Protein AF-A0A6V7LX85-F1 (afdb_monomer)

Organism: NCBI:txid1563983

pLDDT: mean 76.33, std 17.9, range [41.28, 97.56]

Sequence (116 aa):
AVMERFPAALIQEPTAFTSIDPMEMYNNILVFTVADDSGSGQRAEMHIFQCQSVSAQDLVVDLKMLQHGKLASSDCPPRAFSNRGQIPPPPALPPPEPPLNGGISVREHVSTFTAN

Solvent-accessible surface area (backbone atoms only — not comparable to full-atom values): 7813 Å² total; per-residue (Å²): 135,86,90,81,85,78,61,60,84,37,54,38,80,64,40,53,42,73,64,89,54,91,82,55,84,80,36,28,26,31,36,33,32,37,58,66,85,78,81,75,77,61,77,67,45,76,50,77,43,77,41,84,92,53,60,20,61,58,50,33,52,50,51,54,37,47,54,71,60,72,62,78,60,97,84,67,72,96,80,73,68,93,70,68,73,80,75,72,79,77,74,93,63,78,81,80,80,78,82,88,74,76,85,78,58,77,72,62,67,62,56,79,81,72,70,132

InterPro domains:
  IPR011993 PH-like domain superfamily [G3DSA:2.30.29.30] (1-74)
  IPR039801 Epidermal growth factor receptor kinase substrate 8-like [PTHR12287] (2-106)

Secondary structure (DSSP, 8-state):
-------GGGEEEEEEE----TT-SS-SEEEEEE---SSS-PPPEEEEEE-SSS-HHHHHHHHHHHHTTTT--TT--TTSSTT----PPPPSSPPPPPP------HHHHTTTTS--

Foldseek 3Di:
DDDDDADLLQKADWDFDADPDPPDPPHQKIKIWGHDPPVPPDDIHMDIDRDDPDHSVVVSVVSVCVNVVNPPPPPDDPPPPPDPPPPDPPDPDDDDDDDCPDDDDPVVVVVVVPDD

Structure (mmCIF, N/CA/C/O backbone):
data_AF-A0A6V7LX85-F1
#
_entry.id   AF-A0A6V7LX85-F1
#
loop_
_atom_site.group_PDB
_atom_site.id
_atom_site.type_symbol
_atom_site.label_atom_id
_atom_site.label_alt_id
_atom_site.label_comp_id
_atom_site.label_asym_id
_atom_site.label_entity_id
_atom_site.label_seq_id
_atom_site.pdbx_PDB_ins_code
_atom_site.Cartn_x
_atom_site.Cartn_y
_atom_site.Cartn_z
_atom_site.occupancy
_atom_site.B_iso_or_equiv
_atom_site.auth_seq_id
_atom_site.auth_comp_id
_atom_site.auth_asym_id
_atom_site.auth_atom_id
_atom_site.pdbx_PDB_model_num
ATOM 1 N N . ALA A 1 1 ? 5.552 -18.376 15.208 1.00 70.50 1 ALA A N 1
ATOM 2 C CA . ALA A 1 1 ? 5.323 -17.289 16.184 1.00 70.50 1 ALA A CA 1
ATOM 3 C C . ALA A 1 1 ? 4.868 -16.046 15.428 1.00 70.50 1 ALA A C 1
ATOM 5 O O . ALA A 1 1 ? 5.257 -15.904 14.275 1.00 70.50 1 ALA A O 1
ATOM 6 N N . VAL A 1 2 ? 4.029 -15.196 16.026 1.00 84.62 2 VAL A N 1
ATOM 7 C CA . VAL A 1 2 ? 3.643 -13.900 15.437 1.00 84.62 2 VAL A CA 1
ATOM 8 C C . VAL A 1 2 ? 4.650 -12.858 15.908 1.00 84.62 2 VAL A C 1
ATOM 10 O O . VAL A 1 2 ? 4.898 -12.792 17.108 1.00 84.62 2 VAL A O 1
ATOM 13 N N . MET A 1 3 ? 5.235 -12.096 14.981 1.00 89.31 3 MET A N 1
ATOM 14 C CA . MET A 1 3 ? 6.196 -11.042 15.329 1.00 89.31 3 MET A CA 1
ATOM 15 C C . MET A 1 3 ? 5.491 -9.758 15.757 1.00 89.31 3 MET A C 1
ATOM 17 O O . MET A 1 3 ? 5.825 -9.209 16.797 1.00 89.31 3 MET A O 1
ATOM 21 N N . GLU A 1 4 ? 4.485 -9.321 15.000 1.00 88.50 4 GLU A N 1
ATOM 22 C CA . GLU A 1 4 ? 3.811 -8.049 15.248 1.00 88.50 4 GLU A CA 1
ATOM 23 C C . GLU A 1 4 ? 2.377 -8.066 14.712 1.00 88.50 4 GLU A C 1
ATOM 25 O O . GLU A 1 4 ? 2.027 -8.891 13.859 1.00 88.50 4 GLU A O 1
ATOM 30 N N . ARG A 1 5 ? 1.523 -7.192 15.253 1.00 89.25 5 ARG A N 1
ATOM 31 C CA . ARG A 1 5 ? 0.128 -7.041 14.832 1.00 89.25 5 ARG A CA 1
ATOM 32 C C . ARG A 1 5 ? -0.234 -5.566 14.752 1.00 89.25 5 ARG A C 1
ATOM 34 O O . ARG A 1 5 ? -0.228 -4.881 15.767 1.00 89.25 5 ARG A O 1
ATOM 41 N N . PHE A 1 6 ? -0.651 -5.138 13.567 1.00 90.19 6 PHE A N 1
ATOM 42 C CA . PHE A 1 6 ? -1.125 -3.782 13.315 1.00 90.19 6 PHE A CA 1
ATOM 43 C C . PHE A 1 6 ? -2.646 -3.788 13.148 1.00 90.19 6 PHE A C 1
ATOM 45 O O . PHE A 1 6 ? -3.154 -4.481 12.259 1.00 90.19 6 PHE A O 1
ATOM 52 N N . PRO A 1 7 ? -3.404 -3.052 13.976 1.00 89.69 7 PRO A N 1
ATOM 53 C CA . PRO A 1 7 ? -4.831 -2.881 13.754 1.00 89.69 7 PRO A CA 1
ATOM 54 C C . PRO A 1 7 ? -5.079 -2.176 12.417 1.00 89.69 7 PRO A C 1
ATOM 56 O O . PRO A 1 7 ? -4.594 -1.070 12.197 1.00 89.69 7 PRO A O 1
ATOM 59 N N . ALA A 1 8 ? -5.868 -2.791 11.532 1.00 89.81 8 ALA A N 1
ATOM 60 C CA . ALA A 1 8 ? -6.120 -2.267 10.186 1.00 89.81 8 ALA A CA 1
ATOM 61 C C . ALA A 1 8 ? -6.640 -0.820 10.185 1.00 89.81 8 ALA A C 1
ATOM 63 O O . ALA A 1 8 ? -6.246 -0.025 9.337 1.00 89.81 8 ALA A O 1
ATOM 64 N N . ALA A 1 9 ? -7.490 -0.481 11.160 1.00 89.25 9 ALA A N 1
ATOM 65 C CA . ALA A 1 9 ? -8.065 0.851 11.325 1.00 89.25 9 ALA A CA 1
ATOM 66 C C . ALA A 1 9 ? -7.032 1.934 11.687 1.00 89.25 9 ALA A C 1
ATOM 68 O O . ALA A 1 9 ? -7.289 3.109 11.445 1.00 89.25 9 ALA A O 1
ATOM 69 N N . LEU A 1 10 ? -5.884 1.548 12.254 1.00 90.94 10 LEU A N 1
ATOM 70 C CA . LEU A 1 10 ? -4.809 2.468 12.636 1.00 90.94 10 LEU A CA 1
ATOM 71 C C . LEU A 1 10 ? -3.732 2.602 11.557 1.00 90.94 10 LEU A C 1
ATOM 73 O O . LEU A 1 10 ? -2.886 3.485 11.660 1.00 90.94 10 LEU A O 1
ATOM 77 N N . ILE A 1 11 ? -3.751 1.753 10.526 1.00 92.94 11 ILE A N 1
ATOM 78 C CA . ILE A 1 11 ? -2.835 1.881 9.393 1.00 92.94 11 ILE A CA 1
ATOM 79 C C . ILE A 1 11 ? -3.211 3.137 8.602 1.00 92.94 11 ILE A C 1
ATOM 81 O O . ILE A 1 11 ? -4.374 3.356 8.271 1.00 92.94 11 ILE A O 1
ATOM 85 N N . GLN A 1 12 ? -2.223 3.948 8.260 1.00 93.12 12 GLN A N 1
ATOM 86 C CA . GLN A 1 12 ? -2.370 5.171 7.490 1.00 93.12 12 GLN A CA 1
ATOM 87 C C . GLN A 1 12 ? -1.400 5.170 6.307 1.00 93.12 12 GLN A C 1
ATOM 89 O O . GLN A 1 12 ? -0.344 4.537 6.331 1.00 93.12 12 GLN A O 1
ATOM 94 N N . GLU A 1 13 ? -1.814 5.858 5.243 1.00 94.00 13 GLU A N 1
ATOM 95 C CA . GLU A 1 13 ? -0.991 6.149 4.061 1.00 94.00 13 GLU A CA 1
ATOM 96 C C . GLU A 1 13 ? -0.222 4.943 3.465 1.00 94.00 13 GLU A C 1
ATOM 98 O O . GLU A 1 13 ? 0.969 5.063 3.157 1.00 94.00 13 GLU A O 1
ATOM 103 N N . PRO A 1 14 ? -0.865 3.772 3.248 1.00 95.94 14 PRO A N 1
ATOM 104 C CA . PRO A 1 14 ? -0.186 2.637 2.638 1.00 95.94 14 PRO A CA 1
ATOM 105 C C . PRO A 1 14 ? 0.260 2.990 1.216 1.00 95.94 14 PRO A C 1
ATOM 107 O O . PRO A 1 14 ? -0.553 3.361 0.359 1.00 95.94 14 PRO A O 1
ATOM 110 N N . THR A 1 15 ? 1.561 2.859 0.979 1.00 97.44 15 THR A N 1
ATOM 111 C CA . THR A 1 15 ? 2.250 3.304 -0.231 1.00 97.44 15 THR A CA 1
ATOM 112 C C . THR A 1 15 ? 3.207 2.222 -0.716 1.00 97.44 15 THR A C 1
ATOM 114 O O . THR A 1 15 ? 3.894 1.581 0.077 1.00 97.44 15 THR A O 1
ATOM 117 N N . ALA A 1 16 ? 3.249 2.017 -2.030 1.00 97.56 16 ALA A N 1
ATOM 118 C CA . ALA A 1 16 ? 4.144 1.066 -2.672 1.00 97.56 16 ALA A CA 1
ATOM 119 C C . ALA A 1 16 ? 5.174 1.819 -3.510 1.00 97.56 16 ALA A C 1
ATOM 121 O O . ALA A 1 16 ? 4.814 2.694 -4.298 1.00 97.56 16 ALA A O 1
ATOM 122 N N . PHE A 1 17 ? 6.437 1.435 -3.374 1.00 95.69 17 PHE A N 1
ATOM 123 C CA . PHE A 1 17 ? 7.524 1.896 -4.223 1.00 95.69 17 PHE A CA 1
ATOM 124 C C . PHE A 1 17 ? 7.984 0.732 -5.089 1.00 95.69 17 PHE A C 1
ATOM 126 O O . PHE A 1 17 ? 8.418 -0.311 -4.596 1.00 95.69 17 PHE A O 1
ATOM 133 N N . THR A 1 18 ? 7.848 0.907 -6.397 1.00 95.06 18 THR A N 1
ATOM 134 C CA . THR A 1 18 ? 8.237 -0.082 -7.398 1.00 95.06 18 THR A CA 1
ATOM 135 C C . THR A 1 18 ? 9.037 0.599 -8.487 1.00 95.06 18 THR A C 1
ATOM 137 O O . THR A 1 18 ? 8.663 1.682 -8.935 1.00 95.06 18 THR A O 1
ATOM 140 N N . SER A 1 19 ? 10.072 -0.078 -8.952 1.00 92.50 19 SER A N 1
ATOM 141 C CA . SER A 1 19 ? 10.888 0.329 -10.081 1.00 92.50 19 SER A CA 1
ATOM 142 C C . SER A 1 19 ? 10.864 -0.731 -11.174 1.00 92.50 19 SER A C 1
ATOM 144 O O . SER A 1 19 ? 10.676 -1.922 -10.919 1.00 92.50 19 SER A O 1
ATOM 146 N N . ILE A 1 20 ? 11.049 -0.277 -12.408 1.00 89.56 20 ILE A N 1
ATOM 147 C CA . ILE A 1 20 ? 11.240 -1.134 -13.581 1.00 89.56 20 ILE A CA 1
ATOM 148 C C . ILE A 1 20 ? 12.724 -1.335 -13.907 1.00 89.56 20 ILE A C 1
ATOM 150 O O . ILE A 1 20 ? 13.040 -2.145 -14.776 1.00 89.56 20 ILE A O 1
ATOM 154 N N . ASP A 1 21 ? 13.621 -0.599 -13.242 1.00 92.44 21 ASP A N 1
ATOM 155 C CA . ASP A 1 21 ? 15.061 -0.725 -13.432 1.00 92.44 21 ASP A CA 1
ATOM 156 C C . ASP A 1 21 ? 15.575 -1.990 -12.716 1.00 92.44 21 ASP A C 1
ATOM 158 O O . ASP A 1 21 ? 15.466 -2.088 -11.490 1.00 92.44 21 ASP A O 1
ATOM 162 N N . PRO A 1 22 ? 16.163 -2.963 -13.439 1.00 81.94 22 PRO A N 1
ATOM 163 C CA . PRO A 1 22 ? 16.740 -4.163 -12.836 1.00 81.94 22 PRO A CA 1
ATOM 164 C C . PRO A 1 22 ? 17.888 -3.884 -11.856 1.00 81.94 22 PRO A C 1
ATOM 166 O O . PRO A 1 22 ? 18.219 -4.757 -11.055 1.00 81.94 22 PRO A O 1
ATOM 169 N N . MET A 1 23 ? 18.528 -2.712 -11.940 1.0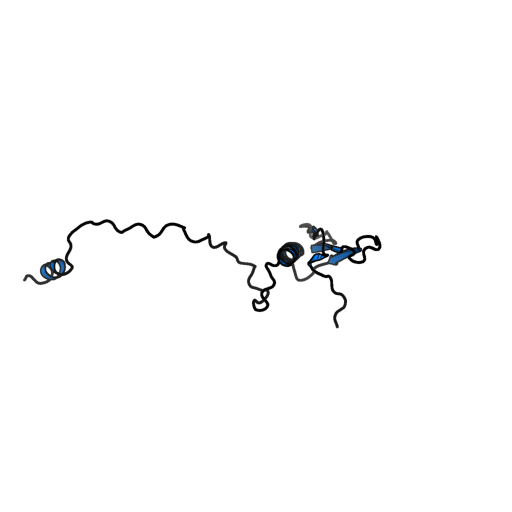0 89.88 23 MET A N 1
ATOM 170 C CA . MET A 1 23 ? 19.620 -2.312 -11.048 1.00 89.88 23 MET A CA 1
ATOM 171 C C . MET A 1 23 ? 19.128 -1.628 -9.767 1.00 89.88 23 MET A C 1
ATOM 173 O O . MET A 1 23 ? 19.908 -1.464 -8.825 1.00 89.88 23 MET A O 1
ATOM 177 N N . GLU A 1 24 ? 17.852 -1.242 -9.695 1.00 88.69 24 GLU A N 1
ATOM 178 C CA . GLU A 1 24 ? 17.311 -0.564 -8.525 1.00 88.69 24 GLU A CA 1
ATOM 179 C C . GLU A 1 24 ? 17.025 -1.565 -7.399 1.00 88.69 24 GLU A C 1
ATOM 181 O O . GLU A 1 24 ? 16.081 -2.354 -7.435 1.00 88.69 24 GLU A O 1
ATOM 186 N N . MET A 1 25 ? 17.869 -1.528 -6.367 1.00 84.62 25 MET A N 1
ATOM 187 C CA . MET A 1 25 ? 17.798 -2.456 -5.232 1.00 84.62 25 MET A CA 1
ATOM 188 C C . MET A 1 25 ? 16.554 -2.244 -4.356 1.00 84.62 25 MET A C 1
ATOM 190 O O . MET A 1 25 ? 16.070 -3.188 -3.730 1.00 84.62 25 MET A O 1
ATOM 194 N N . TYR A 1 26 ? 16.023 -1.017 -4.321 1.00 88.75 26 TYR A N 1
ATOM 195 C CA . TYR A 1 26 ? 14.842 -0.638 -3.539 1.00 88.75 26 TYR A CA 1
ATOM 196 C C . TYR A 1 26 ? 13.563 -0.771 -4.363 1.00 88.75 26 TYR A C 1
ATOM 198 O O . TYR A 1 26 ? 12.805 0.176 -4.548 1.00 88.75 26 TYR A O 1
ATOM 206 N N . ASN A 1 27 ? 13.334 -1.981 -4.862 1.00 93.56 27 ASN A N 1
ATOM 207 C CA . ASN A 1 27 ? 12.135 -2.326 -5.604 1.00 93.56 27 ASN A CA 1
ATOM 208 C C . ASN A 1 27 ? 11.168 -3.128 -4.729 1.00 93.56 27 ASN A C 1
ATOM 210 O O . ASN A 1 27 ? 11.579 -3.873 -3.836 1.00 93.56 27 ASN A O 1
ATOM 214 N N . ASN A 1 28 ? 9.880 -3.004 -5.035 1.00 95.50 28 ASN A N 1
ATOM 215 C CA . ASN A 1 28 ? 8.802 -3.735 -4.391 1.00 95.50 28 ASN A CA 1
ATOM 216 C C . ASN A 1 28 ? 8.748 -3.500 -2.872 1.00 95.50 28 ASN A C 1
ATOM 218 O O . ASN A 1 28 ? 8.686 -4.437 -2.077 1.00 95.50 28 ASN A O 1
ATOM 222 N N . ILE A 1 29 ? 8.805 -2.229 -2.472 1.00 97.06 29 ILE A N 1
ATOM 223 C CA . ILE A 1 29 ? 8.786 -1.803 -1.072 1.00 97.06 29 ILE A CA 1
ATOM 224 C C . ILE A 1 29 ? 7.376 -1.352 -0.689 1.00 97.06 29 ILE A C 1
ATOM 226 O O . ILE A 1 29 ? 6.780 -0.523 -1.374 1.00 97.06 29 ILE A O 1
ATOM 230 N N . LEU A 1 30 ? 6.859 -1.863 0.425 1.00 97.56 30 LEU A N 1
ATOM 231 C CA . LEU A 1 30 ? 5.635 -1.398 1.072 1.00 97.56 30 LEU A CA 1
ATOM 232 C C . LEU A 1 30 ? 5.996 -0.500 2.256 1.00 97.56 30 LEU A C 1
ATOM 234 O O . LEU A 1 30 ? 6.805 -0.881 3.101 1.00 97.56 30 LEU A O 1
ATOM 238 N N . VAL A 1 31 ? 5.353 0.660 2.341 1.00 97.31 31 VAL A N 1
ATOM 239 C CA . VAL A 1 31 ? 5.476 1.594 3.462 1.00 97.31 31 VAL A CA 1
ATOM 240 C C . VAL A 1 31 ? 4.090 1.950 3.972 1.00 97.31 31 VAL A C 1
ATOM 242 O O . VAL A 1 31 ? 3.188 2.211 3.179 1.00 97.31 31 VAL A O 1
ATOM 245 N N . PHE A 1 32 ? 3.915 1.980 5.287 1.00 96.62 32 PHE A N 1
ATOM 246 C CA . PHE A 1 32 ? 2.732 2.564 5.915 1.00 96.62 32 PHE A CA 1
ATOM 247 C C . PHE A 1 32 ? 3.086 3.143 7.278 1.00 96.62 32 PHE A C 1
ATOM 249 O O . PHE A 1 32 ? 4.114 2.799 7.867 1.00 96.62 32 PHE A O 1
ATOM 256 N N . THR A 1 33 ? 2.219 4.013 7.782 1.00 94.75 33 THR A N 1
ATOM 257 C CA . THR A 1 33 ? 2.309 4.530 9.145 1.00 94.75 33 THR A CA 1
ATOM 258 C C . THR A 1 33 ? 1.228 3.919 10.026 1.00 94.75 33 THR A C 1
ATOM 260 O O . THR A 1 33 ? 0.181 3.495 9.540 1.00 94.75 33 THR A O 1
ATOM 263 N N . VAL A 1 34 ? 1.482 3.824 11.326 1.00 92.31 34 VAL A N 1
ATOM 264 C CA . VAL A 1 34 ? 0.513 3.377 12.325 1.00 92.31 34 VAL A CA 1
ATOM 265 C C . VAL A 1 34 ? 0.232 4.542 13.257 1.00 92.31 34 VAL A C 1
ATOM 267 O O . VAL A 1 34 ? 1.142 5.142 13.834 1.00 92.31 34 VAL A O 1
ATOM 270 N N . ALA A 1 35 ? -1.047 4.884 13.358 1.00 87.94 35 ALA A N 1
ATOM 271 C CA . ALA A 1 35 ? -1.538 5.909 14.258 1.00 87.94 35 ALA A CA 1
ATOM 272 C C . ALA A 1 35 ? -1.439 5.443 15.713 1.00 87.94 35 ALA A C 1
ATOM 274 O O . ALA A 1 35 ? -1.728 4.286 16.021 1.00 87.94 35 ALA A O 1
ATOM 275 N N . ASP A 1 36 ? -1.097 6.364 16.608 1.00 81.12 36 ASP A N 1
ATOM 276 C CA . ASP A 1 36 ? -1.165 6.123 18.044 1.00 81.12 36 ASP A CA 1
ATOM 277 C C . ASP A 1 36 ? -2.612 6.280 18.542 1.00 81.12 36 ASP A C 1
ATOM 279 O O . ASP A 1 36 ? -3.214 7.344 18.399 1.00 81.12 36 ASP A O 1
ATOM 283 N N . ASP A 1 37 ? -3.165 5.224 19.141 1.00 68.81 37 ASP A N 1
ATOM 284 C CA . ASP A 1 37 ? -4.498 5.228 19.768 1.00 68.81 37 ASP A CA 1
ATOM 285 C C . ASP A 1 37 ? -4.435 5.611 21.260 1.00 68.81 37 ASP A C 1
ATOM 287 O O . ASP A 1 37 ? -5.454 5.785 21.923 1.00 68.81 37 ASP A O 1
ATOM 291 N N . SER A 1 38 ? -3.234 5.766 21.832 1.00 64.81 38 SER A N 1
ATOM 292 C CA . SER A 1 38 ? -3.073 5.952 23.279 1.00 64.81 38 SER A CA 1
ATOM 293 C C . SER A 1 38 ? -3.369 7.371 23.779 1.00 64.81 38 SER A C 1
ATOM 295 O O . SER A 1 38 ? -3.269 7.631 24.979 1.00 64.81 38 SER A O 1
ATOM 297 N N . GLY A 1 39 ? -3.721 8.311 22.891 1.00 58.75 39 GLY A N 1
ATOM 298 C CA . GLY A 1 39 ? -3.991 9.713 23.244 1.00 58.75 39 GLY A CA 1
ATOM 299 C C . GLY A 1 39 ? -2.795 10.436 23.879 1.00 58.75 39 GLY A C 1
ATOM 300 O O . GLY A 1 39 ? -2.932 11.568 24.341 1.00 58.75 39 GLY A O 1
ATOM 301 N N . SER A 1 40 ? -1.624 9.791 23.906 1.00 61.19 40 SER A N 1
ATOM 302 C CA . SER A 1 40 ? -0.424 10.261 24.598 1.00 61.19 40 SER A CA 1
ATOM 303 C C . SER A 1 40 ? 0.459 11.152 23.718 1.00 61.19 40 SER A C 1
ATOM 305 O O . SER A 1 40 ? 1.489 11.648 24.170 1.00 61.19 40 SER A O 1
ATOM 307 N N . GLY A 1 41 ? 0.028 11.412 22.477 1.00 57.12 41 GLY A N 1
ATOM 308 C CA . GLY A 1 41 ? 0.742 12.261 21.527 1.00 57.12 41 GLY A CA 1
ATOM 309 C C . GLY A 1 41 ? 2.023 11.618 20.999 1.00 57.12 41 GLY A C 1
ATOM 310 O O . GLY A 1 41 ? 2.909 12.337 20.533 1.00 57.12 41 GLY A O 1
ATOM 311 N N . GLN A 1 42 ? 2.146 10.288 21.085 1.00 61.94 42 GLN A N 1
ATOM 312 C CA . GLN A 1 42 ? 3.298 9.591 20.531 1.00 61.94 42 GLN A CA 1
ATOM 313 C C . GLN A 1 42 ? 3.295 9.721 19.007 1.00 61.94 42 GLN A C 1
ATOM 315 O O . GLN A 1 42 ? 2.261 9.732 18.336 1.00 61.94 42 GLN A O 1
ATOM 320 N N . ARG A 1 43 ? 4.499 9.887 18.463 1.00 70.75 43 ARG A N 1
ATOM 321 C CA . ARG A 1 43 ? 4.746 10.092 17.037 1.00 70.75 43 ARG A CA 1
ATOM 322 C C . ARG A 1 43 ? 4.312 8.847 16.261 1.00 70.75 43 ARG A C 1
ATOM 324 O O . ARG A 1 43 ? 4.710 7.749 16.631 1.00 70.75 43 ARG A O 1
ATOM 331 N N . ALA A 1 44 ? 3.554 9.039 15.179 1.00 81.75 44 ALA A N 1
ATOM 332 C CA . ALA A 1 44 ? 3.178 7.963 14.263 1.00 81.75 44 ALA A CA 1
ATOM 333 C C . ALA A 1 44 ? 4.403 7.120 13.866 1.00 81.75 44 ALA A C 1
ATOM 335 O O . ALA A 1 44 ? 5.454 7.671 13.515 1.00 81.75 44 ALA A O 1
ATOM 336 N N . GLU A 1 45 ? 4.259 5.799 13.935 1.00 90.44 45 GLU A N 1
ATOM 337 C CA . GLU A 1 45 ? 5.328 4.851 13.625 1.00 90.44 45 GLU A CA 1
ATOM 338 C C . GLU A 1 45 ? 5.278 4.479 12.146 1.00 90.44 45 GLU A C 1
ATOM 340 O O . GLU A 1 45 ? 4.201 4.257 11.604 1.00 90.44 45 GLU A O 1
ATOM 345 N N . MET A 1 46 ? 6.425 4.437 11.468 1.00 93.88 46 MET A N 1
ATOM 346 C CA . MET A 1 46 ? 6.509 4.083 10.051 1.00 93.88 46 MET A CA 1
ATOM 347 C C . MET A 1 46 ? 7.150 2.710 9.900 1.00 93.88 46 MET A C 1
ATOM 349 O O . MET A 1 46 ?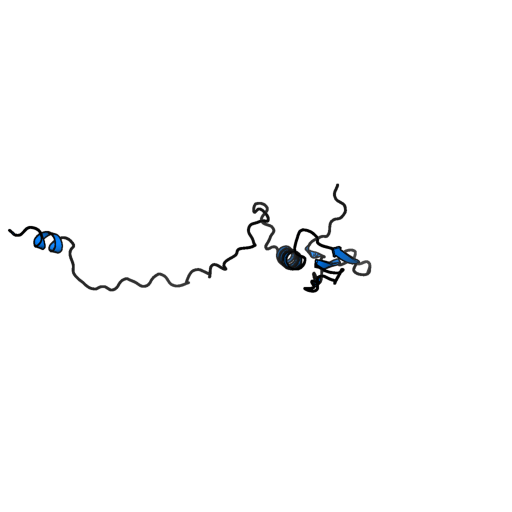 8.275 2.501 10.351 1.00 93.88 46 MET A O 1
ATOM 353 N N . HIS A 1 47 ? 6.474 1.814 9.187 1.00 94.88 47 HIS A N 1
ATOM 354 C CA . HIS A 1 47 ? 6.979 0.481 8.887 1.00 94.88 47 HIS A CA 1
ATOM 355 C C . HIS A 1 47 ? 7.286 0.356 7.400 1.00 94.88 47 HIS A C 1
ATOM 357 O O . HIS A 1 47 ? 6.498 0.769 6.548 1.00 94.88 47 HIS A O 1
ATOM 363 N N . ILE A 1 48 ? 8.446 -0.227 7.101 1.00 96.00 48 ILE A N 1
ATOM 364 C CA . ILE A 1 48 ? 8.955 -0.422 5.745 1.00 96.00 48 ILE A CA 1
ATOM 365 C C . ILE A 1 48 ? 9.236 -1.908 5.559 1.00 96.00 48 ILE A C 1
ATOM 367 O O . ILE A 1 48 ? 9.975 -2.511 6.337 1.00 96.00 48 ILE A O 1
ATOM 371 N N . PHE A 1 49 ? 8.674 -2.488 4.505 1.00 96.25 49 PHE A N 1
ATOM 372 C CA . PHE A 1 49 ? 8.835 -3.895 4.172 1.00 96.25 49 PHE A CA 1
ATOM 373 C C . PHE A 1 49 ? 9.295 -4.045 2.731 1.00 96.25 49 PHE A C 1
ATOM 375 O O . PHE A 1 49 ? 8.686 -3.496 1.818 1.00 96.25 49 PHE A O 1
ATOM 382 N N . GLN A 1 50 ? 10.334 -4.847 2.514 1.00 94.62 50 GLN A N 1
ATOM 383 C CA . GLN A 1 50 ? 10.688 -5.310 1.178 1.00 94.62 50 GLN A CA 1
ATOM 384 C C . GLN A 1 50 ? 9.897 -6.575 0.848 1.00 94.62 50 GLN A C 1
ATOM 386 O O . GLN A 1 50 ? 10.062 -7.616 1.487 1.00 94.62 50 GLN A O 1
ATOM 391 N N . CYS A 1 51 ? 9.032 -6.492 -0.157 1.00 94.75 51 CYS A N 1
ATOM 392 C CA . CYS A 1 51 ? 8.211 -7.606 -0.596 1.00 94.75 51 CYS A CA 1
ATOM 393 C C . CYS A 1 51 ? 8.994 -8.462 -1.607 1.00 94.75 51 CYS A C 1
ATOM 395 O O . CYS A 1 51 ? 9.547 -7.949 -2.577 1.00 94.75 51 CYS A O 1
ATOM 397 N N . GLN A 1 52 ? 9.052 -9.780 -1.392 1.00 90.94 52 GLN A N 1
ATOM 398 C CA . GLN A 1 52 ? 9.778 -10.698 -2.288 1.00 90.94 52 GLN A CA 1
ATOM 399 C C . GLN A 1 52 ? 8.831 -11.460 -3.220 1.00 90.94 52 GLN A C 1
ATOM 401 O O . GLN A 1 52 ? 8.970 -11.398 -4.435 1.00 90.94 52 GLN A O 1
ATOM 406 N N . SER A 1 53 ? 7.839 -12.152 -2.655 1.00 91.62 53 SER A N 1
ATOM 407 C CA . SER A 1 53 ? 6.957 -13.055 -3.415 1.00 91.62 53 SER A CA 1
ATOM 408 C C . SER A 1 53 ? 5.603 -12.449 -3.795 1.00 91.62 53 SER A C 1
ATOM 410 O O . SER A 1 53 ? 4.798 -13.116 -4.439 1.00 91.62 53 SER A O 1
ATOM 412 N N . VAL A 1 54 ? 5.317 -11.225 -3.350 1.00 94.25 54 VAL A N 1
ATOM 413 C CA . VAL A 1 54 ? 4.027 -10.540 -3.527 1.00 94.25 54 VAL A CA 1
ATOM 414 C C . VAL A 1 54 ? 4.296 -9.101 -3.955 1.00 94.25 54 VAL A C 1
ATOM 416 O O . VAL A 1 54 ? 5.288 -8.517 -3.523 1.00 94.25 54 VAL A O 1
ATOM 419 N N . SER A 1 55 ? 3.434 -8.531 -4.795 1.00 95.62 55 SER A N 1
ATOM 420 C CA . SER A 1 55 ? 3.515 -7.126 -5.200 1.00 95.62 55 SER A CA 1
ATOM 421 C C . SER A 1 55 ? 3.131 -6.198 -4.046 1.00 95.62 55 SER A C 1
ATOM 423 O O . SER A 1 55 ? 2.055 -6.327 -3.463 1.00 95.62 55 SER A O 1
ATOM 425 N N . ALA A 1 56 ? 3.978 -5.215 -3.749 1.00 96.94 56 ALA A N 1
ATOM 426 C CA . ALA A 1 56 ? 3.678 -4.149 -2.802 1.00 96.94 56 ALA A CA 1
ATOM 427 C C . ALA A 1 56 ? 2.459 -3.327 -3.254 1.00 96.94 56 ALA A C 1
ATOM 429 O O . ALA A 1 56 ? 1.689 -2.871 -2.413 1.00 96.94 56 ALA A O 1
ATOM 430 N N . GLN A 1 57 ? 2.239 -3.177 -4.568 1.00 97.00 57 GLN A N 1
ATOM 431 C CA . GLN A 1 57 ? 1.063 -2.475 -5.095 1.00 97.00 57 GLN A CA 1
ATOM 432 C C . GLN A 1 57 ? -0.232 -3.224 -4.765 1.00 97.00 57 GLN A C 1
ATOM 434 O O . GLN A 1 57 ? -1.189 -2.602 -4.302 1.00 97.00 57 GLN A O 1
ATOM 439 N N . ASP A 1 58 ? -0.242 -4.549 -4.931 1.00 95.94 58 ASP A N 1
ATOM 440 C CA . ASP A 1 58 ? -1.405 -5.380 -4.598 1.00 95.94 58 ASP A CA 1
ATOM 441 C C . ASP A 1 58 ? -1.692 -5.317 -3.092 1.00 95.94 58 ASP A C 1
ATOM 443 O O . ASP A 1 58 ? -2.833 -5.116 -2.680 1.00 95.94 58 ASP A O 1
ATOM 447 N N . LEU A 1 59 ? -0.644 -5.354 -2.260 1.00 95.75 59 LEU A N 1
ATOM 448 C CA . LEU A 1 59 ? -0.781 -5.214 -0.808 1.00 95.75 59 LEU A CA 1
ATOM 449 C C . LEU A 1 59 ? -1.359 -3.856 -0.389 1.00 95.75 59 LEU A C 1
ATOM 451 O O . LEU A 1 59 ? -2.149 -3.799 0.550 1.00 95.75 59 LEU A O 1
ATOM 455 N N . VAL A 1 60 ? -1.012 -2.760 -1.073 1.00 96.06 60 VAL A N 1
ATOM 456 C CA . VAL A 1 60 ? -1.624 -1.444 -0.813 1.00 96.06 60 VAL A CA 1
ATOM 457 C C . VAL A 1 60 ? -3.122 -1.466 -1.113 1.00 96.06 60 VAL A C 1
ATOM 459 O O . VAL A 1 60 ? -3.908 -0.889 -0.357 1.00 96.06 60 VAL A O 1
ATOM 462 N N . VAL A 1 61 ? -3.533 -2.117 -2.203 1.00 94.62 61 VAL A N 1
ATOM 463 C CA . VAL A 1 61 ? -4.951 -2.266 -2.554 1.00 94.62 61 VAL A CA 1
ATOM 464 C C . VAL A 1 61 ? -5.675 -3.089 -1.492 1.00 94.62 61 VAL A C 1
ATOM 466 O O . VAL A 1 61 ? -6.712 -2.650 -0.992 1.00 94.62 61 VAL A O 1
ATOM 469 N N . ASP A 1 62 ? -5.101 -4.219 -1.089 1.00 93.38 62 ASP A N 1
ATOM 470 C CA . ASP A 1 62 ? -5.670 -5.095 -0.067 1.00 93.38 62 ASP A CA 1
ATOM 471 C C . ASP A 1 62 ? -5.793 -4.386 1.287 1.00 93.38 62 ASP A C 1
ATOM 473 O O . ASP A 1 62 ? -6.850 -4.438 1.915 1.00 93.38 62 ASP A O 1
ATOM 477 N N . LEU A 1 63 ? -4.762 -3.648 1.714 1.00 94.25 63 LEU A N 1
ATOM 478 C CA . LEU A 1 63 ? -4.785 -2.848 2.943 1.00 94.25 63 LEU A CA 1
ATOM 479 C C . LEU A 1 63 ? -5.894 -1.797 2.911 1.00 94.25 63 LEU A C 1
ATOM 481 O O . LEU A 1 63 ? -6.659 -1.669 3.870 1.00 94.25 63 LEU A O 1
ATOM 485 N N . LYS A 1 64 ? -6.043 -1.090 1.786 1.00 91.56 64 LYS A N 1
ATOM 486 C CA . LYS A 1 64 ? -7.144 -0.139 1.605 1.00 91.56 64 LYS A CA 1
ATOM 487 C C . LYS A 1 64 ? -8.489 -0.857 1.665 1.00 91.56 64 LYS A C 1
ATOM 489 O O . LYS A 1 64 ? -9.393 -0.390 2.349 1.00 91.56 64 LYS A O 1
ATOM 494 N N . MET A 1 65 ? -8.662 -2.006 1.016 1.00 88.62 65 MET A N 1
ATOM 495 C CA . MET A 1 65 ? -9.926 -2.751 1.085 1.00 88.62 65 MET A CA 1
ATOM 496 C C . MET A 1 65 ? -10.238 -3.266 2.499 1.00 88.62 65 MET A C 1
ATOM 498 O O . MET A 1 65 ? -11.402 -3.240 2.911 1.00 88.62 65 MET A O 1
ATOM 502 N N . LEU A 1 66 ? -9.215 -3.687 3.247 1.0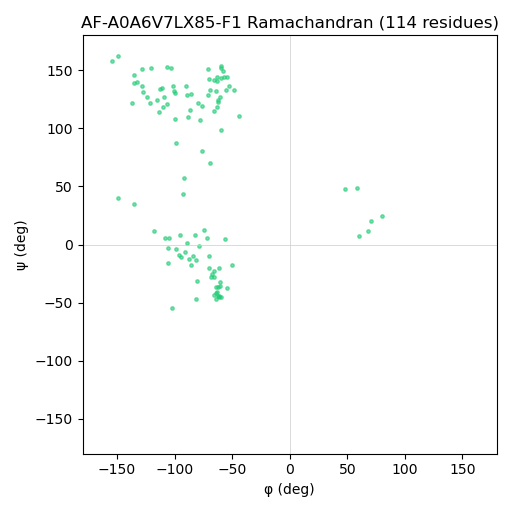0 89.00 66 LEU A N 1
ATOM 503 C CA . LEU A 1 66 ? -9.317 -4.123 4.639 1.00 89.00 66 LEU A CA 1
ATOM 504 C C . LEU A 1 66 ? -9.822 -2.984 5.538 1.00 89.00 66 LEU A C 1
ATOM 506 O O . LEU A 1 66 ? -10.748 -3.192 6.318 1.00 89.00 66 LEU A O 1
ATOM 510 N N . GLN A 1 67 ? -9.283 -1.772 5.370 1.00 86.19 67 GLN A N 1
ATOM 511 C CA . GLN A 1 67 ? -9.716 -0.570 6.097 1.00 86.19 67 GLN A CA 1
ATOM 512 C C . GLN A 1 67 ? -11.182 -0.210 5.839 1.00 86.19 67 GLN A C 1
ATOM 514 O O . GLN A 1 67 ? -11.890 0.209 6.748 1.00 86.19 67 GLN A O 1
ATOM 519 N N . HIS A 1 68 ? -11.665 -0.424 4.613 1.00 80.69 68 HIS A N 1
ATOM 520 C CA . HIS A 1 68 ? -13.061 -0.175 4.246 1.00 80.69 68 HIS A CA 1
ATOM 521 C C . HIS A 1 68 ? -14.002 -1.338 4.623 1.00 80.69 68 HIS A C 1
ATOM 523 O O . HIS A 1 68 ? -15.154 -1.355 4.189 1.00 80.69 68 HIS A O 1
ATOM 529 N N . GLY A 1 69 ? -13.520 -2.339 5.373 1.00 70.00 69 GLY A N 1
ATOM 530 C CA . GLY A 1 69 ? -14.306 -3.497 5.812 1.00 70.00 69 GLY A CA 1
ATOM 531 C C . GLY A 1 69 ? -14.718 -4.454 4.687 1.00 70.00 69 GLY A C 1
ATOM 532 O O . GLY A 1 69 ? -15.552 -5.328 4.903 1.00 70.00 69 GLY A O 1
ATOM 533 N N . LYS A 1 70 ? -14.152 -4.318 3.478 1.00 59.41 70 LYS A N 1
ATOM 534 C CA . LYS A 1 70 ? -14.581 -5.074 2.285 1.00 59.41 70 LYS A CA 1
ATOM 535 C C . LYS A 1 70 ? -14.005 -6.492 2.198 1.00 59.41 70 LYS A C 1
ATOM 537 O O . LYS A 1 70 ? -14.493 -7.276 1.392 1.00 59.41 70 LYS A O 1
ATOM 542 N N . LEU A 1 71 ? -12.999 -6.831 3.009 1.00 54.84 71 LEU A N 1
ATOM 543 C CA . LEU A 1 71 ? -12.349 -8.154 3.001 1.00 54.84 71 LEU A CA 1
ATOM 544 C C . LEU A 1 71 ? -12.721 -9.049 4.197 1.00 54.84 71 LEU A C 1
ATOM 546 O O . LEU A 1 71 ? -12.297 -10.198 4.251 1.00 54.84 71 LEU A O 1
ATOM 550 N N . ALA A 1 72 ? -13.528 -8.567 5.147 1.00 50.28 72 ALA A N 1
ATOM 551 C CA . ALA A 1 72 ? -13.805 -9.272 6.401 1.00 50.28 72 ALA A CA 1
ATOM 552 C C . ALA A 1 72 ? -15.061 -10.171 6.358 1.00 50.28 72 ALA A C 1
ATOM 554 O O . ALA A 1 72 ? -15.837 -10.199 7.309 1.00 50.28 72 ALA A O 1
ATOM 555 N N . SER A 1 73 ? -15.267 -10.937 5.282 1.00 43.62 73 SER A N 1
ATOM 556 C CA . SER A 1 73 ? -16.095 -12.150 5.365 1.00 43.62 73 SER A CA 1
ATOM 557 C C . SER A 1 73 ? -15.148 -13.340 5.486 1.00 43.62 73 SER A C 1
ATOM 559 O O . SER A 1 73 ? -14.478 -13.689 4.515 1.00 43.62 73 SER A O 1
ATOM 561 N N . SER A 1 74 ? -15.090 -13.933 6.678 1.00 51.47 74 SER A N 1
ATOM 562 C CA . SER A 1 74 ? -14.172 -14.997 7.120 1.00 51.47 74 SER A CA 1
ATOM 563 C C . SER A 1 74 ? -14.154 -16.291 6.274 1.00 51.47 74 SER A C 1
ATOM 565 O O . SER A 1 74 ? -13.442 -17.226 6.629 1.00 51.47 74 SER A O 1
ATOM 567 N N . ASP A 1 75 ? -14.884 -16.353 5.158 1.00 48.84 75 ASP A N 1
ATOM 568 C CA . ASP A 1 75 ? -15.150 -17.571 4.383 1.00 48.84 75 ASP A CA 1
ATOM 569 C C . ASP A 1 75 ? -14.607 -17.548 2.940 1.00 48.84 75 ASP A C 1
ATOM 571 O O . ASP A 1 75 ? -14.955 -18.418 2.143 1.00 48.84 75 ASP A O 1
ATOM 575 N N . CYS A 1 76 ? -13.755 -16.585 2.557 1.00 44.84 76 CY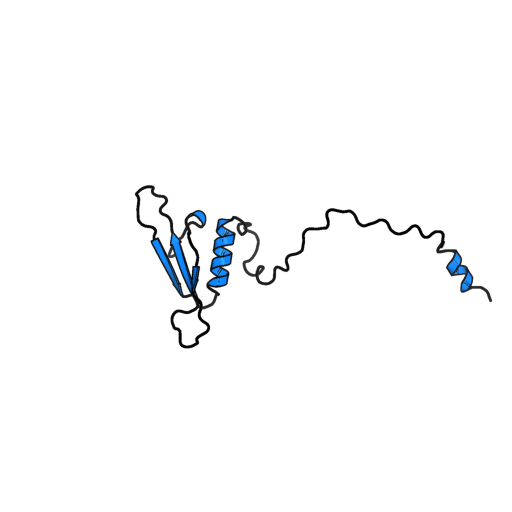S A N 1
ATOM 576 C CA . CYS A 1 76 ? -13.250 -16.499 1.178 1.00 44.84 76 CYS A CA 1
ATOM 577 C C . CYS A 1 76 ? -11.708 -16.569 1.104 1.00 44.84 76 CYS A C 1
ATOM 579 O O . CYS A 1 76 ? -11.033 -15.732 1.705 1.00 44.84 76 CYS A O 1
ATOM 581 N N . PRO A 1 77 ? -11.114 -17.543 0.381 1.00 41.28 77 PRO A N 1
ATOM 582 C CA . PRO A 1 77 ? -9.665 -17.702 0.310 1.00 41.28 77 PRO A CA 1
ATOM 583 C C . PRO A 1 77 ? -8.993 -16.580 -0.511 1.00 41.28 77 PRO A C 1
ATOM 585 O O . PRO A 1 77 ? -9.567 -16.085 -1.484 1.00 41.28 77 PRO A O 1
ATOM 588 N N . PRO A 1 78 ? -7.727 -16.230 -0.202 1.00 51.25 78 PRO A N 1
ATOM 589 C CA . PRO A 1 78 ? -7.052 -15.008 -0.666 1.00 51.25 78 PRO A CA 1
ATOM 590 C C . PRO A 1 78 ? -6.614 -15.025 -2.144 1.00 51.25 78 PRO A C 1
ATOM 592 O O . PRO A 1 78 ? -5.855 -14.168 -2.577 1.00 51.25 78 PRO A O 1
ATOM 595 N N . ARG A 1 79 ? -7.073 -15.992 -2.950 1.00 49.44 79 ARG A N 1
ATOM 596 C CA . ARG A 1 79 ? -6.695 -16.131 -4.372 1.00 49.44 79 ARG A CA 1
ATOM 597 C C . ARG A 1 79 ? -7.778 -15.689 -5.363 1.00 49.44 79 ARG A C 1
ATOM 599 O O . ARG A 1 79 ? -7.606 -15.864 -6.562 1.00 49.44 79 ARG A O 1
ATOM 606 N N . ALA A 1 80 ? -8.886 -15.119 -4.889 1.00 48.72 80 ALA A N 1
ATOM 607 C CA . ALA A 1 80 ? -10.051 -14.811 -5.725 1.00 48.72 80 ALA A CA 1
ATOM 608 C C . ALA A 1 80 ? -10.112 -13.367 -6.274 1.00 48.72 80 ALA A C 1
ATOM 610 O O . ALA A 1 80 ? -11.140 -12.983 -6.833 1.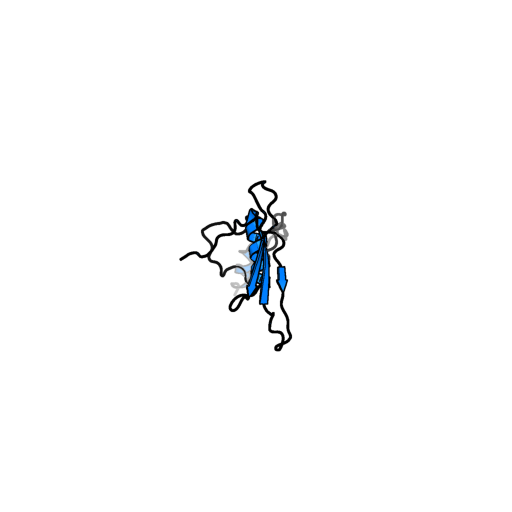00 48.72 80 ALA A O 1
ATOM 611 N N . PHE A 1 81 ? -9.064 -12.548 -6.118 1.00 51.97 81 PHE A N 1
ATOM 612 C CA . PHE A 1 81 ? -9.130 -11.123 -6.486 1.00 51.97 81 PHE A CA 1
ATOM 613 C C . PHE A 1 81 ? -8.382 -10.733 -7.766 1.00 51.97 81 PHE A C 1
ATOM 615 O O . PHE A 1 81 ? -8.735 -9.716 -8.356 1.00 51.97 81 PHE A O 1
ATOM 622 N N . SER A 1 82 ? -7.476 -11.564 -8.296 1.00 47.56 82 SER A N 1
ATOM 623 C CA . SER A 1 82 ? -6.757 -11.258 -9.550 1.00 47.56 82 SER A CA 1
ATOM 624 C C . SER A 1 82 ? -7.612 -11.337 -10.824 1.00 47.56 82 SER A C 1
ATOM 626 O O . SER A 1 82 ? -7.074 -11.214 -11.917 1.00 47.56 82 SER A O 1
ATOM 628 N N . ASN A 1 83 ? -8.929 -11.547 -10.729 1.00 48.72 83 ASN A N 1
ATOM 629 C CA . ASN A 1 83 ? -9.789 -11.594 -11.913 1.00 48.72 83 ASN A CA 1
ATOM 630 C C . ASN A 1 83 ? -11.223 -11.112 -11.658 1.00 48.72 83 ASN A C 1
ATOM 632 O O . ASN A 1 83 ? -12.183 -11.698 -12.164 1.00 48.72 83 ASN A O 1
ATOM 636 N N . ARG A 1 84 ? -11.411 -10.052 -10.859 1.00 46.88 84 ARG A N 1
ATOM 637 C CA . ARG A 1 84 ? -12.734 -9.420 -10.758 1.00 46.88 84 ARG A CA 1
ATOM 638 C C . ARG A 1 84 ? -13.009 -8.573 -11.994 1.00 46.88 84 ARG A C 1
ATOM 640 O O . ARG A 1 84 ? -12.939 -7.349 -11.956 1.00 46.88 84 ARG A O 1
ATOM 647 N N . GLY A 1 85 ? -13.418 -9.259 -13.063 1.00 52.06 85 GLY A N 1
ATOM 648 C CA . GLY A 1 85 ? -14.392 -8.703 -13.987 1.00 52.06 85 GLY A CA 1
ATOM 649 C C . GLY A 1 85 ? -15.501 -8.072 -13.151 1.00 52.06 85 GLY A C 1
ATOM 650 O O . GLY A 1 85 ? -16.204 -8.763 -12.410 1.00 52.06 85 GLY A O 1
ATOM 651 N N . GLN A 1 86 ? -15.568 -6.744 -13.180 1.00 57.31 86 GLN A N 1
ATOM 652 C CA . GLN A 1 86 ? -16.674 -5.995 -12.616 1.00 57.31 86 GLN A CA 1
ATOM 653 C C . GLN A 1 86 ? -17.919 -6.467 -13.357 1.00 57.31 86 GLN A C 1
ATOM 655 O O . GLN A 1 86 ? -18.157 -6.061 -14.490 1.00 57.31 86 GLN A O 1
ATOM 660 N N . ILE A 1 87 ? -18.679 -7.380 -12.753 1.00 57.41 87 ILE A N 1
ATOM 661 C CA . ILE A 1 87 ? -20.009 -7.693 -13.256 1.00 57.41 87 ILE A CA 1
ATOM 662 C C . ILE A 1 87 ? -20.805 -6.403 -13.034 1.00 57.41 87 ILE A C 1
ATOM 664 O O . ILE A 1 87 ? -20.931 -5.982 -11.876 1.00 57.41 87 ILE A O 1
ATOM 668 N N . PRO A 1 88 ? -21.259 -5.719 -14.101 1.00 60.78 88 PRO A N 1
ATOM 669 C CA . PRO A 1 88 ? -22.071 -4.528 -13.937 1.00 60.78 88 PRO A CA 1
ATOM 670 C C . PRO A 1 88 ? -23.324 -4.891 -13.131 1.00 60.78 88 PRO A C 1
ATOM 672 O O . PRO A 1 88 ? -23.791 -6.034 -13.204 1.00 60.78 88 PRO A O 1
ATOM 675 N N . PRO A 1 89 ?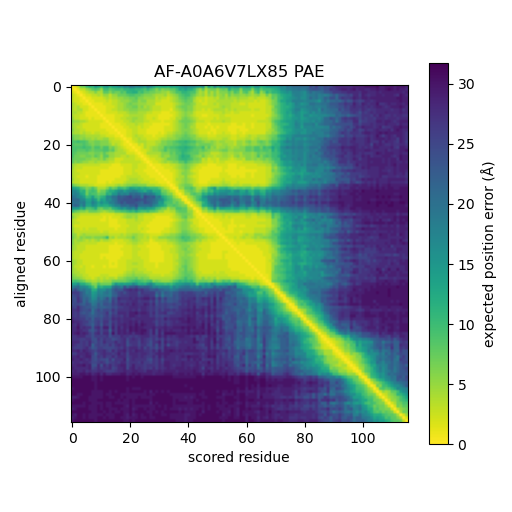 -23.867 -3.951 -12.340 1.00 68.00 89 PRO A N 1
ATOM 676 C CA . PRO A 1 89 ? -25.113 -4.192 -11.633 1.00 68.00 89 PRO A CA 1
ATOM 677 C C . PRO A 1 89 ? -26.192 -4.633 -12.635 1.00 68.00 89 PRO A C 1
ATOM 679 O O . PRO A 1 89 ? -26.194 -4.159 -13.778 1.00 68.00 89 PRO A O 1
ATOM 682 N N . PRO A 1 90 ? -27.094 -5.546 -12.240 1.00 68.88 90 PRO A N 1
ATOM 683 C CA . PRO A 1 90 ? -28.162 -5.985 -13.121 1.00 68.88 90 PRO A CA 1
ATOM 684 C C . PRO A 1 90 ? -28.996 -4.776 -13.586 1.00 68.88 90 PRO A C 1
ATOM 686 O O . PRO A 1 90 ? -29.194 -3.837 -12.807 1.00 68.88 90 PRO A O 1
ATOM 689 N N . PRO A 1 91 ? -29.483 -4.775 -14.841 1.00 71.81 91 PRO A N 1
ATOM 690 C CA . PRO A 1 91 ? -30.339 -3.710 -15.349 1.00 71.81 91 PRO A CA 1
ATOM 691 C C . PRO A 1 91 ? -31.564 -3.523 -14.446 1.00 71.81 91 PRO A C 1
ATOM 693 O O . PRO A 1 91 ? -32.226 -4.494 -14.090 1.00 71.81 91 PRO A O 1
ATOM 696 N N . ALA A 1 92 ? -31.889 -2.277 -14.093 1.00 73.44 92 ALA A N 1
ATOM 697 C CA . ALA A 1 92 ? -33.039 -1.961 -13.238 1.00 73.44 92 ALA A CA 1
ATOM 698 C C . ALA A 1 92 ? -34.400 -2.187 -13.924 1.00 73.44 92 ALA A C 1
ATOM 700 O O . ALA A 1 92 ? -35.441 -2.107 -13.275 1.00 73.44 92 ALA A O 1
ATOM 701 N N . LEU A 1 93 ? -34.402 -2.432 -15.236 1.00 76.19 93 LEU A N 1
ATOM 702 C CA . LEU A 1 93 ? -35.612 -2.617 -16.023 1.00 76.19 93 LEU A CA 1
ATOM 703 C C . LEU A 1 93 ? -35.850 -4.109 -16.285 1.00 76.19 93 LEU A C 1
ATOM 705 O O . LEU A 1 93 ? -34.901 -4.818 -16.637 1.00 76.19 93 LEU A O 1
ATOM 709 N N . PRO A 1 94 ? -37.100 -4.589 -16.148 1.00 75.62 94 PRO A N 1
ATOM 710 C CA . PRO A 1 94 ? -37.457 -5.926 -16.593 1.00 75.62 94 PRO A CA 1
ATOM 711 C C . PRO A 1 94 ? -37.205 -6.062 -18.107 1.00 75.62 94 PRO A C 1
ATOM 713 O O . PRO A 1 94 ? -37.237 -5.057 -18.827 1.00 75.62 94 PRO A O 1
ATOM 716 N N . PRO A 1 95 ? -36.945 -7.285 -18.607 1.00 78.50 95 PRO A N 1
ATOM 717 C CA . PRO A 1 95 ? -36.753 -7.525 -20.032 1.00 78.50 95 PRO A CA 1
ATOM 718 C C . PRO A 1 95 ? -37.933 -6.956 -20.836 1.00 78.50 95 PRO A C 1
ATOM 720 O O . PRO A 1 95 ? -39.078 -7.139 -20.413 1.00 78.50 95 PRO A O 1
ATOM 723 N N . PRO A 1 96 ? -37.690 -6.279 -21.972 1.00 80.75 96 PRO A N 1
ATOM 724 C CA . PRO A 1 96 ? -38.771 -5.794 -22.819 1.00 80.75 96 PRO A CA 1
ATOM 725 C C . PRO A 1 96 ? -39.636 -6.961 -23.308 1.00 80.75 96 PRO A C 1
ATOM 727 O O . PRO A 1 96 ? -39.128 -8.049 -23.588 1.00 80.75 96 PRO A O 1
ATOM 730 N N . GLU A 1 97 ? -40.947 -6.731 -23.402 1.00 77.25 97 GLU A N 1
ATOM 731 C CA . GLU A 1 97 ? -41.886 -7.752 -23.863 1.00 77.25 97 GLU A CA 1
ATOM 732 C C . GLU A 1 97 ? -41.600 -8.149 -25.321 1.00 77.25 97 GLU A C 1
ATOM 734 O O . GLU A 1 97 ? -41.263 -7.294 -26.149 1.00 77.25 97 GLU A O 1
ATOM 739 N N . PRO A 1 98 ? -41.721 -9.446 -25.657 1.00 74.44 98 PRO A N 1
ATOM 740 C CA . PRO A 1 98 ? -41.527 -9.904 -27.022 1.00 74.44 98 PRO A CA 1
ATOM 741 C C . PRO A 1 98 ? -42.580 -9.281 -27.953 1.00 74.44 98 PRO A C 1
ATOM 743 O O . PRO A 1 98 ? -43.736 -9.118 -27.555 1.00 74.44 98 PRO A O 1
ATOM 746 N N . PRO A 1 99 ? -42.216 -8.953 -29.206 1.00 74.19 99 PRO A N 1
ATOM 747 C CA . PRO A 1 99 ? -43.158 -8.376 -30.150 1.00 74.19 99 PRO A CA 1
ATOM 748 C C . PRO A 1 99 ? -44.319 -9.345 -30.396 1.00 74.19 99 PRO A C 1
ATOM 750 O O . PRO A 1 99 ? -44.113 -10.497 -30.783 1.00 74.19 99 PRO A O 1
ATOM 753 N N . LEU A 1 100 ? -45.545 -8.851 -30.216 1.00 67.88 100 LEU A N 1
ATOM 754 C CA . LEU A 1 100 ? -46.778 -9.515 -30.638 1.00 67.88 100 LEU A CA 1
ATOM 755 C C . LEU A 1 100 ? -46.869 -9.507 -32.172 1.00 67.88 100 LEU A C 1
ATOM 757 O O . LEU A 1 100 ? -47.685 -8.798 -32.753 1.00 67.88 100 LEU A O 1
ATOM 761 N N . ASN A 1 101 ? -46.025 -10.286 -32.846 1.00 57.16 101 ASN A N 1
ATOM 762 C CA . ASN A 1 101 ? -46.288 -10.656 -34.230 1.00 57.16 101 ASN A CA 1
ATOM 763 C C . ASN A 1 101 ? -47.129 -11.926 -34.223 1.00 57.16 101 ASN A C 1
ATOM 765 O O . ASN A 1 101 ? -46.701 -12.995 -33.788 1.00 57.16 101 ASN A O 1
ATOM 769 N N . GLY A 1 102 ? -48.385 -11.735 -34.612 1.00 57.53 102 GLY A N 1
ATOM 770 C CA . GLY A 1 102 ? -49.456 -12.694 -34.454 1.00 57.53 102 GLY A CA 1
ATOM 771 C C . GLY A 1 102 ? -49.229 -14.033 -35.152 1.00 57.53 102 GLY A C 1
ATOM 772 O O . GLY A 1 102 ? -48.623 -14.134 -36.213 1.00 57.53 102 GLY A O 1
ATOM 773 N N . GLY A 1 103 ? -49.850 -15.052 -34.563 1.00 58.78 103 GLY A N 1
ATOM 774 C CA . GLY A 1 103 ? -50.645 -15.986 -35.351 1.00 58.78 103 GLY A CA 1
ATOM 775 C C . GLY A 1 103 ? -49.923 -17.090 -36.114 1.00 58.78 103 GLY A C 1
ATOM 776 O O . GLY A 1 103 ? -50.512 -17.602 -37.051 1.00 58.78 103 GLY A O 1
ATOM 777 N N . ILE A 1 104 ? -48.730 -17.529 -35.720 1.00 60.41 104 ILE A N 1
ATOM 778 C CA . ILE A 1 104 ? -48.186 -18.804 -36.222 1.00 60.41 104 ILE A CA 1
ATOM 779 C C . ILE A 1 104 ? -48.420 -19.898 -35.188 1.00 60.41 104 ILE A C 1
ATOM 781 O O . ILE A 1 104 ? -47.605 -20.172 -34.307 1.00 60.41 104 ILE A O 1
ATOM 785 N N . SER A 1 105 ? -49.598 -20.514 -35.287 1.00 55.72 105 SER A N 1
ATOM 786 C CA . SER A 1 105 ? -49.896 -21.749 -34.577 1.00 55.72 105 SER A CA 1
ATOM 787 C C . SER A 1 105 ? -48.939 -22.824 -35.095 1.00 55.72 105 SER A C 1
ATOM 789 O O . SER A 1 105 ? -48.975 -23.181 -36.268 1.00 55.72 105 SER A O 1
ATOM 791 N N . VAL A 1 106 ? -48.098 -23.376 -34.221 1.00 56.62 106 VAL A N 1
ATOM 792 C CA . VAL A 1 106 ? -47.179 -24.502 -34.505 1.00 56.62 106 VAL A CA 1
ATOM 793 C C . VAL A 1 106 ? -47.859 -25.704 -35.184 1.00 56.62 106 VAL A C 1
ATOM 795 O O . VAL A 1 106 ? -47.184 -26.527 -35.796 1.00 56.62 106 VAL A O 1
ATOM 798 N N . ARG A 1 107 ? -49.195 -25.791 -35.134 1.00 57.62 107 ARG A N 1
ATOM 799 C CA . ARG A 1 107 ? -49.997 -26.768 -35.884 1.00 57.62 107 ARG A CA 1
ATOM 800 C C . ARG A 1 107 ? -49.964 -26.584 -37.405 1.00 57.62 107 ARG A C 1
ATOM 802 O O . ARG A 1 107 ? -50.132 -27.569 -38.116 1.00 57.62 107 ARG A O 1
ATOM 809 N N . GLU A 1 108 ? -49.748 -25.375 -37.913 1.00 58.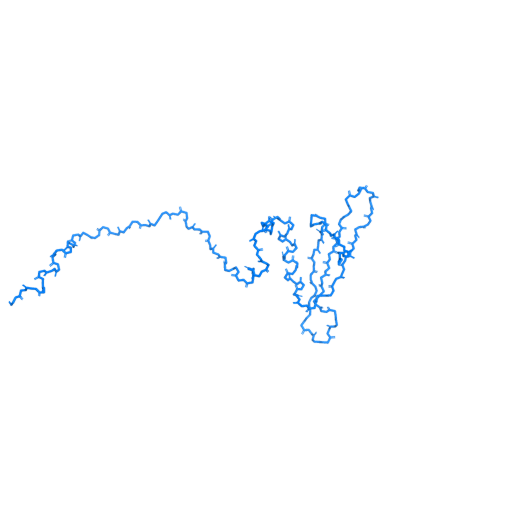12 108 GLU A N 1
ATOM 8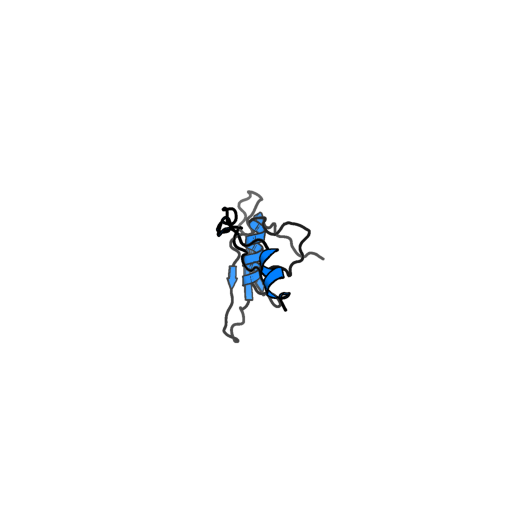10 C CA . GLU A 1 108 ? -49.874 -25.081 -39.347 1.00 58.12 108 GLU A CA 1
ATOM 811 C C . GLU A 1 108 ? -48.629 -25.513 -40.139 1.00 58.12 108 GLU A C 1
ATOM 813 O O . GLU A 1 108 ? -48.744 -26.022 -41.253 1.00 58.12 108 GLU A O 1
ATOM 818 N N . HIS A 1 109 ? -47.446 -25.470 -39.514 1.00 54.00 109 HIS A N 1
ATOM 819 C CA . HIS A 1 109 ? -46.218 -25.988 -40.123 1.00 54.00 109 HIS A CA 1
ATOM 820 C C . HIS A 1 109 ? -46.226 -27.512 -40.292 1.00 54.00 109 HIS A C 1
ATOM 822 O O . HIS A 1 109 ? -45.593 -28.001 -41.215 1.00 54.00 109 HIS A O 1
ATOM 828 N N . VAL A 1 110 ? -46.982 -28.269 -39.484 1.00 56.06 110 VAL A N 1
ATOM 829 C CA . VAL A 1 110 ? -47.023 -29.744 -39.591 1.00 56.06 110 VAL A CA 1
ATOM 830 C C . VAL A 1 110 ? -47.738 -30.245 -40.848 1.00 56.06 110 VAL A C 1
ATOM 832 O O . VAL A 1 110 ? -47.502 -31.359 -41.319 1.00 56.06 110 VAL A O 1
ATOM 835 N N . SER A 1 111 ? -48.562 -29.392 -41.454 1.00 56.72 111 SER A N 1
ATOM 836 C CA . SER A 1 111 ? -49.348 -29.758 -42.633 1.00 56.72 111 SER A CA 1
ATOM 837 C C . SER A 1 111 ? -48.585 -29.587 -43.953 1.00 56.72 111 SER A C 1
ATOM 839 O O . SER A 1 111 ? -48.970 -30.196 -44.946 1.00 56.72 111 SER A O 1
ATOM 841 N N . THR A 1 112 ? -47.478 -28.833 -43.989 1.00 56.50 112 THR A N 1
ATOM 842 C CA . THR A 1 112 ? -46.687 -28.622 -45.220 1.00 56.50 112 THR 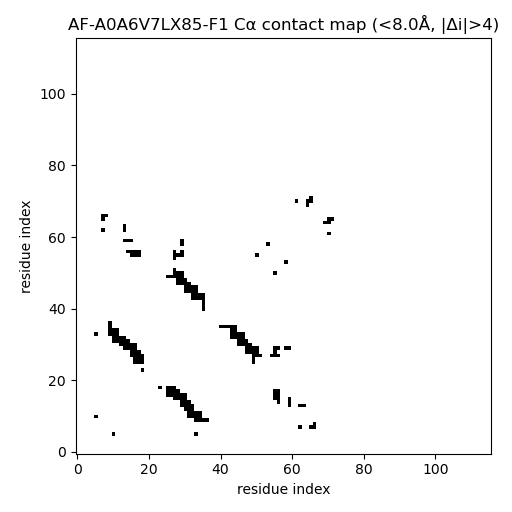A CA 1
ATOM 843 C C . THR A 1 112 ? -45.675 -29.728 -45.524 1.00 56.50 112 THR A C 1
ATOM 845 O O . THR A 1 112 ? -45.142 -29.758 -46.627 1.00 56.50 112 THR A O 1
ATOM 848 N N . PHE A 1 113 ? -45.438 -30.667 -44.605 1.00 61.19 113 PHE A N 1
ATOM 849 C CA . PHE A 1 113 ? -44.560 -31.825 -44.842 1.00 61.19 113 PHE A CA 1
ATOM 850 C C . PHE A 1 113 ? -45.296 -33.166 -44.976 1.00 61.19 113 PHE A C 1
ATOM 852 O O . PHE A 1 113 ? -44.653 -34.204 -45.112 1.00 61.19 113 PHE A O 1
ATOM 859 N N . THR A 1 114 ? -46.633 -33.155 -44.988 1.00 55.19 114 THR A N 1
ATOM 860 C CA . THR A 1 114 ? -47.440 -34.385 -45.078 1.00 55.19 114 THR A CA 1
ATOM 861 C C . THR A 1 114 ? -48.593 -34.275 -46.084 1.00 55.19 114 THR A C 1
ATOM 863 O O . THR A 1 114 ? -49.663 -34.839 -45.870 1.00 55.19 114 THR A O 1
ATOM 866 N N . ALA A 1 115 ? -48.394 -33.548 -47.185 1.00 48.34 115 ALA A N 1
ATOM 867 C CA . ALA A 1 115 ? -49.263 -33.627 -48.358 1.00 48.34 115 ALA A CA 1
ATOM 868 C C . ALA A 1 115 ? -48.457 -34.219 -49.524 1.00 48.34 115 ALA A C 1
ATOM 870 O O . ALA A 1 115 ? -47.453 -33.650 -49.946 1.00 48.34 115 ALA A O 1
ATOM 871 N N . ASN A 1 116 ? -48.896 -35.414 -49.914 1.00 46.72 116 ASN A N 1
ATOM 872 C CA . ASN A 1 116 ? -48.419 -36.311 -50.967 1.00 46.72 116 ASN A CA 1
ATOM 873 C C . ASN A 1 116 ? -48.446 -35.665 -52.361 1.00 46.72 116 ASN A C 1
ATOM 875 O O . ASN A 1 116 ? -49.456 -34.980 -52.646 1.00 46.72 116 ASN A O 1
#

Mean predicted aligned error: 16.71 Å

Radius of gyration: 28.9 Å; Cα contacts (8 Å, |Δi|>4): 108; chains: 1; bounding box: 70×49×76 Å

Nearest PDB structures (foldseek):
  2rrf-assembly1_A  TM=3.778E-01  e=9.139E-01  Homo sapiens
  7vxp-assembly1_P  TM=4.435E-01  e=7.203E+00  Sus scrofa
  8wi9-assembly1_w  TM=2.736E-01  e=2.255E+00  Mycolicibacterium smegmatis MC2 155
  8es4-assembly1_G  TM=1.347E-01  e=9.324E+00  Shigella phage Buco